Protein AF-A0A3S5BKH4-F1 (afdb_monomer_lite)

Secondary structure (DSSP, 8-state):
--------EEEEEGGGGGG-GGGT--SEE-PPPTT-SSGGGSTTTEEEEEPP---PPPSSGGGGGSTTTTTTTTT-SEEEEE-TTEESTTS-EEPTTEESTTS-EE-------GGG--HHHHHHHHHHHHHGGG-EEEEEEEE---TTTBTTB-S-EEEEEES--

InterPro domains:
  IPR008922 Di-copper centre-containing domain superfamily [SSF48056] (67-145)

Structure (mmCIF, N/CA/C/O backbone):
data_AF-A0A3S5BKH4-F1
#
_entry.id   AF-A0A3S5BKH4-F1
#
loop_
_atom_site.group_PDB
_atom_site.id
_atom_site.type_symbol
_atom_site.label_atom_id
_atom_site.label_alt_id
_atom_site.label_comp_id
_atom_site.label_asym_id
_atom_site.label_entity_id
_atom_site.label_seq_id
_atom_site.pdbx_PDB_ins_code
_atom_site.Cartn_x
_atom_site.Cartn_y
_atom_site.Cartn_z
_atom_site.occupancy
_atom_site.B_iso_or_equiv
_atom_site.auth_seq_id
_atom_site.auth_comp_id
_atom_site.auth_asym_id
_atom_site.auth_atom_id
_atom_site.pdbx_PDB_model_num
ATOM 1 N N . MET A 1 1 ? 13.524 -36.421 -6.620 1.00 29.86 1 MET A N 1
ATOM 2 C CA . MET A 1 1 ? 13.035 -35.739 -5.405 1.00 29.86 1 MET A CA 1
ATOM 3 C C . MET A 1 1 ? 12.906 -34.266 -5.743 1.00 29.86 1 MET A C 1
ATOM 5 O O . MET A 1 1 ? 13.920 -33.593 -5.812 1.00 29.86 1 MET A O 1
ATOM 9 N N . VAL A 1 2 ? 11.696 -33.806 -6.066 1.00 30.64 2 VAL A N 1
ATOM 10 C CA . VAL A 1 2 ? 11.411 -32.378 -6.267 1.00 30.64 2 VAL A CA 1
ATOM 11 C C . VAL A 1 2 ? 11.068 -31.835 -4.886 1.00 30.64 2 VAL A C 1
ATOM 13 O O . VAL A 1 2 ? 10.099 -32.283 -4.276 1.00 30.64 2 VAL A O 1
ATOM 16 N N . GLN A 1 3 ? 11.930 -30.985 -4.334 1.00 33.88 3 GLN A N 1
ATOM 17 C CA . GLN A 1 3 ? 11.638 -30.292 -3.086 1.00 33.88 3 GLN A CA 1
ATOM 18 C C . GLN A 1 3 ? 10.495 -29.311 -3.363 1.00 33.88 3 GLN A C 1
ATOM 20 O O . GLN A 1 3 ? 10.637 -28.423 -4.198 1.00 33.88 3 GLN A O 1
ATOM 25 N N . ASN A 1 4 ? 9.361 -29.492 -2.681 1.00 37.34 4 ASN A N 1
ATOM 26 C CA . ASN A 1 4 ? 8.332 -28.463 -2.578 1.00 37.34 4 ASN A CA 1
ATOM 27 C C . ASN A 1 4 ? 8.954 -27.272 -1.841 1.00 37.34 4 ASN A C 1
ATOM 29 O O . ASN A 1 4 ? 9.031 -27.275 -0.610 1.00 37.34 4 ASN A O 1
ATOM 33 N N . LEU A 1 5 ? 9.444 -26.290 -2.596 1.00 34.22 5 LEU A N 1
ATOM 34 C CA . LEU A 1 5 ? 9.778 -24.979 -2.058 1.00 34.22 5 LEU A CA 1
ATOM 35 C C . LEU A 1 5 ? 8.496 -24.376 -1.455 1.00 34.22 5 LEU A C 1
ATOM 37 O O . LEU A 1 5 ? 7.418 -24.542 -2.033 1.00 34.22 5 LEU A O 1
ATOM 41 N N . PRO A 1 6 ? 8.566 -23.721 -0.283 1.00 42.06 6 PRO A N 1
ATOM 42 C CA . PRO A 1 6 ? 7.417 -23.004 0.250 1.00 42.06 6 PRO A CA 1
ATOM 43 C C . PRO A 1 6 ? 7.003 -21.943 -0.772 1.00 42.06 6 PRO A C 1
ATOM 45 O O . PRO A 1 6 ? 7.853 -21.186 -1.231 1.00 42.06 6 PRO A O 1
ATOM 48 N N . ASN A 1 7 ? 5.720 -21.910 -1.139 1.00 39.59 7 ASN A N 1
ATOM 49 C CA . ASN A 1 7 ? 5.168 -20.906 -2.047 1.00 39.59 7 ASN A CA 1
ATOM 50 C C . ASN A 1 7 ? 5.571 -19.507 -1.556 1.00 39.59 7 ASN A C 1
ATOM 52 O O . ASN A 1 7 ? 5.103 -19.066 -0.503 1.00 39.59 7 ASN A O 1
ATOM 56 N N . VAL A 1 8 ? 6.462 -18.836 -2.285 1.00 44.03 8 VAL A N 1
ATOM 57 C CA . VAL A 1 8 ? 6.822 -17.448 -2.006 1.00 44.03 8 VAL A CA 1
ATOM 58 C C . VAL A 1 8 ? 5.828 -16.579 -2.760 1.00 44.03 8 VAL A C 1
ATOM 60 O O . VAL A 1 8 ? 5.680 -16.676 -3.975 1.00 44.03 8 VAL A O 1
ATOM 63 N N . CYS A 1 9 ? 5.089 -15.783 -1.997 1.00 49.00 9 CYS A N 1
ATOM 64 C CA . CYS A 1 9 ? 4.110 -14.833 -2.495 1.00 49.00 9 CYS A CA 1
ATOM 65 C C . CYS A 1 9 ? 4.636 -13.435 -2.187 1.00 49.00 9 CYS A C 1
ATOM 67 O O . CYS A 1 9 ? 4.972 -13.144 -1.036 1.00 49.00 9 CYS A O 1
ATOM 69 N N . ALA A 1 10 ? 4.691 -12.572 -3.195 1.00 60.19 10 ALA A N 1
ATOM 70 C CA . ALA A 1 10 ? 5.114 -11.187 -3.036 1.00 60.19 10 ALA A CA 1
ATOM 71 C C . ALA A 1 10 ? 3.935 -10.240 -3.290 1.00 60.19 10 ALA A C 1
ATOM 73 O O . ALA A 1 10 ? 3.233 -10.382 -4.291 1.00 60.19 10 ALA A O 1
ATOM 74 N N . PHE A 1 11 ? 3.716 -9.279 -2.388 1.00 81.56 11 PHE A N 1
ATOM 75 C CA . PHE A 1 11 ? 2.656 -8.277 -2.516 1.00 81.56 11 PHE A CA 1
ATOM 76 C C . PHE A 1 11 ? 3.141 -7.090 -3.338 1.00 81.56 11 PHE A C 1
ATOM 78 O O . PHE A 1 11 ? 4.066 -6.384 -2.937 1.00 81.56 11 PHE A O 1
ATOM 85 N N . MET A 1 12 ? 2.490 -6.854 -4.473 1.00 90.31 12 MET A N 1
ATOM 86 C CA . MET A 1 12 ? 2.817 -5.776 -5.399 1.00 90.31 12 MET A CA 1
ATOM 87 C C . MET A 1 12 ? 1.636 -4.826 -5.556 1.00 90.31 12 MET A C 1
ATOM 89 O O . MET A 1 12 ? 0.506 -5.293 -5.689 1.00 90.31 12 MET A O 1
ATOM 93 N N . PRO A 1 13 ? 1.854 -3.503 -5.607 1.00 93.50 13 PRO A N 1
ATOM 94 C CA . PRO A 1 13 ? 0.791 -2.576 -5.969 1.00 93.50 13 PRO A CA 1
ATOM 95 C C . PRO A 1 13 ? 0.290 -2.889 -7.379 1.00 93.50 13 PRO A C 1
ATOM 97 O O . PRO A 1 13 ? 1.087 -2.923 -8.321 1.00 93.50 13 PRO A O 1
ATOM 100 N N . HIS A 1 14 ? -1.019 -3.080 -7.541 1.00 92.88 14 HIS A N 1
ATOM 101 C CA . HIS A 1 14 ? -1.655 -3.400 -8.820 1.00 92.88 14 HIS A CA 1
ATOM 102 C C . HIS A 1 14 ? -1.252 -2.398 -9.912 1.00 92.88 14 HIS A C 1
ATOM 104 O O . HIS A 1 14 ? -0.863 -2.784 -11.013 1.00 92.88 14 HIS A O 1
ATOM 110 N N . ILE A 1 15 ? -1.216 -1.108 -9.573 1.00 92.88 15 ILE A N 1
ATOM 111 C CA . ILE A 1 15 ? -0.809 -0.032 -10.485 1.00 92.88 15 ILE A CA 1
ATOM 112 C C . ILE A 1 15 ? 0.647 -0.140 -10.972 1.00 92.88 15 ILE A C 1
ATOM 114 O O . ILE A 1 15 ? 1.003 0.492 -11.959 1.00 92.88 15 ILE A O 1
ATOM 118 N N . CYS A 1 16 ? 1.496 -0.938 -10.323 1.00 94.81 16 CYS A N 1
ATOM 119 C CA . CYS A 1 16 ? 2.926 -1.029 -10.613 1.00 94.81 16 CYS A CA 1
ATOM 120 C C . CYS A 1 16 ? 3.380 -2.378 -11.185 1.00 94.81 16 CYS A C 1
ATOM 122 O O . CYS A 1 16 ? 4.555 -2.504 -11.529 1.00 94.81 16 CYS A O 1
ATOM 124 N N . VAL A 1 17 ? 2.496 -3.373 -11.335 1.00 92.06 17 VAL A N 1
ATOM 125 C CA . VAL A 1 17 ? 2.896 -4.730 -11.771 1.00 92.06 17 VAL A CA 1
ATOM 126 C C . VAL A 1 17 ? 3.566 -4.766 -13.149 1.00 92.06 17 VAL A C 1
ATOM 128 O O . VAL A 1 17 ? 4.375 -5.644 -13.419 1.00 92.06 17 VAL A O 1
ATOM 131 N N . HIS A 1 18 ? 3.287 -3.787 -14.014 1.00 90.81 18 HIS A N 1
ATOM 132 C CA . HIS A 1 18 ? 3.894 -3.669 -15.345 1.00 90.81 18 HIS A CA 1
ATOM 133 C C . HIS A 1 18 ? 5.303 -3.049 -15.332 1.00 90.81 18 HIS A C 1
ATOM 135 O O . HIS A 1 18 ? 6.012 -3.116 -16.333 1.00 90.81 18 HIS A O 1
ATOM 141 N N . ASN A 1 19 ? 5.713 -2.441 -14.216 1.00 93.56 19 ASN A N 1
ATOM 142 C CA . ASN A 1 19 ? 6.994 -1.751 -14.086 1.00 93.56 19 ASN A CA 1
ATOM 143 C C . ASN A 1 19 ? 8.071 -2.593 -13.405 1.00 93.56 19 ASN A C 1
ATOM 145 O O . ASN A 1 19 ? 9.167 -2.082 -13.198 1.00 93.56 19 ASN A O 1
ATOM 149 N N . ILE A 1 20 ? 7.806 -3.850 -13.048 1.00 91.00 20 ILE A N 1
ATOM 150 C CA . ILE A 1 20 ? 8.789 -4.664 -12.328 1.00 91.00 20 ILE A CA 1
ATOM 151 C C . ILE A 1 20 ? 10.042 -4.911 -13.176 1.00 91.00 20 ILE A C 1
ATOM 153 O O . ILE A 1 20 ? 9.965 -5.292 -14.346 1.00 91.00 20 ILE A O 1
ATOM 157 N N . SER A 1 21 ? 11.221 -4.702 -12.590 1.00 89.69 21 SER A N 1
ATOM 158 C CA . SER A 1 21 ? 12.489 -4.861 -13.315 1.00 89.69 21 SER A CA 1
ATOM 159 C C . SER A 1 21 ? 12.745 -6.296 -13.767 1.00 89.69 21 SER A C 1
ATOM 161 O O . SER A 1 21 ? 13.307 -6.503 -14.841 1.00 89.69 21 SER A O 1
ATOM 163 N N . ALA A 1 22 ? 12.288 -7.282 -12.991 1.00 83.31 22 ALA A N 1
ATOM 164 C CA . ALA A 1 22 ? 12.482 -8.700 -13.281 1.00 83.31 22 ALA A CA 1
ATOM 165 C C . ALA A 1 22 ? 11.852 -9.149 -14.618 1.00 83.31 22 ALA A C 1
ATOM 167 O O . ALA A 1 22 ? 12.364 -10.073 -15.237 1.00 83.31 22 ALA A O 1
ATOM 168 N N . THR A 1 23 ? 10.820 -8.456 -15.120 1.00 86.06 23 THR A N 1
ATOM 169 C CA . THR A 1 23 ? 10.221 -8.719 -16.447 1.00 86.06 23 THR A CA 1
ATOM 170 C C . THR A 1 23 ? 10.636 -7.701 -17.514 1.00 86.06 23 THR A C 1
ATOM 172 O O . THR A 1 23 ? 9.959 -7.567 -18.533 1.00 86.06 23 THR A O 1
ATOM 175 N N . GLY A 1 24 ? 11.706 -6.934 -17.281 1.00 85.94 24 GLY A N 1
ATOM 176 C CA . GLY A 1 24 ? 12.178 -5.885 -18.192 1.00 85.94 24 GLY A CA 1
ATOM 177 C C . GLY A 1 24 ? 11.479 -4.528 -18.040 1.00 85.94 24 GLY A C 1
ATOM 178 O O . GLY A 1 24 ? 1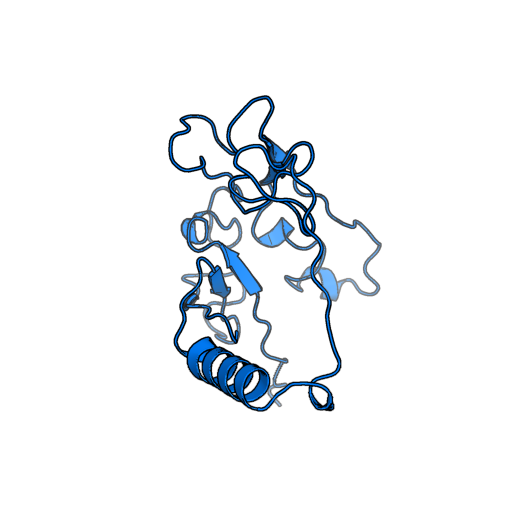1.639 -3.664 -18.900 1.00 85.94 24 GLY A O 1
ATOM 179 N N . GLY A 1 25 ? 10.707 -4.326 -16.968 1.00 90.75 25 GLY A N 1
ATOM 180 C CA . GLY A 1 25 ? 10.125 -3.031 -16.618 1.00 90.75 25 GLY A CA 1
ATOM 181 C C . GLY A 1 25 ? 11.153 -2.042 -16.054 1.00 90.75 25 GLY A C 1
ATOM 182 O O . GLY A 1 25 ? 12.320 -2.362 -15.832 1.00 90.75 25 GLY A O 1
ATOM 183 N N . SER A 1 26 ? 10.712 -0.809 -15.799 1.00 94.88 26 SER A N 1
ATOM 184 C CA . SER A 1 26 ? 11.585 0.286 -15.344 1.00 94.88 26 SER A CA 1
ATOM 185 C C . SER A 1 26 ? 12.162 0.102 -13.930 1.00 94.88 26 SER A C 1
ATOM 187 O O . SER A 1 26 ? 13.130 0.769 -13.568 1.00 94.88 26 SER A O 1
ATOM 189 N N . GLY A 1 27 ? 11.561 -0.760 -13.108 1.00 95.12 27 GLY A N 1
ATOM 190 C CA . GLY A 1 27 ? 11.832 -0.879 -11.677 1.00 95.12 27 GLY A CA 1
ATOM 191 C C . GLY A 1 27 ? 11.362 0.335 -10.867 1.00 95.12 27 GLY A C 1
ATOM 192 O O . GLY A 1 27 ? 11.864 0.560 -9.763 1.00 95.12 27 GLY A O 1
ATOM 193 N N . ILE A 1 28 ? 10.447 1.150 -11.407 1.00 97.12 28 ILE A N 1
ATOM 194 C CA . ILE A 1 28 ? 9.943 2.378 -10.776 1.00 97.12 28 ILE A CA 1
ATOM 195 C C . ILE A 1 28 ? 8.448 2.228 -10.470 1.00 97.12 28 ILE A C 1
ATOM 197 O O . ILE A 1 28 ? 7.631 2.092 -11.377 1.00 97.12 28 ILE A O 1
ATOM 201 N N . CYS A 1 29 ? 8.083 2.321 -9.191 1.00 96.44 29 CYS A N 1
ATOM 202 C CA . CYS A 1 29 ? 6.697 2.367 -8.724 1.00 96.44 29 CYS A CA 1
ATOM 203 C C . CYS A 1 29 ? 6.429 3.695 -8.005 1.00 96.44 29 CYS A C 1
ATOM 205 O O . CYS A 1 29 ? 6.517 3.792 -6.783 1.00 96.44 29 CYS A O 1
ATOM 207 N N . CYS A 1 30 ? 6.153 4.742 -8.784 1.00 97.25 30 CYS A N 1
ATOM 208 C CA . CYS A 1 30 ? 5.920 6.094 -8.273 1.00 97.25 30 CYS A CA 1
ATOM 209 C C . CYS A 1 30 ? 4.675 6.733 -8.913 1.00 97.25 30 CYS A C 1
ATOM 211 O O . CYS A 1 30 ? 4.815 7.656 -9.720 1.00 97.25 30 CYS A O 1
ATOM 213 N N . PRO A 1 31 ? 3.464 6.230 -8.624 1.00 96.81 31 PRO A N 1
ATOM 214 C CA . PRO A 1 31 ? 2.240 6.798 -9.180 1.00 96.81 31 PRO A CA 1
ATOM 215 C C . PRO A 1 31 ? 1.976 8.223 -8.670 1.00 96.81 31 PRO A C 1
ATOM 217 O O . PRO A 1 31 ? 2.441 8.620 -7.599 1.00 96.81 31 PRO A O 1
ATOM 220 N N . ALA A 1 32 ? 1.223 8.999 -9.448 1.00 96.25 32 ALA A N 1
ATOM 221 C CA . ALA A 1 32 ? 0.657 10.265 -8.993 1.00 96.25 32 ALA A CA 1
ATOM 222 C C . ALA A 1 32 ? -0.651 9.991 -8.224 1.00 96.25 32 ALA A C 1
ATOM 224 O O . ALA A 1 32 ? -1.475 9.207 -8.707 1.00 96.25 32 ALA A O 1
ATOM 225 N N . PRO A 1 33 ? -0.856 10.595 -7.041 1.00 93.50 33 PRO A N 1
ATOM 226 C CA . PRO A 1 33 ? -2.110 10.469 -6.313 1.00 93.50 33 PRO A CA 1
ATOM 227 C C . PRO A 1 33 ? -3.251 11.170 -7.063 1.00 93.50 33 PRO A C 1
ATOM 229 O O . PRO A 1 33 ? -3.033 12.069 -7.878 1.00 93.50 33 PRO A O 1
ATOM 232 N N . ALA A 1 34 ? -4.491 10.762 -6.792 1.00 90.25 34 ALA A N 1
ATOM 233 C CA . ALA A 1 34 ? -5.659 11.317 -7.470 1.00 90.25 34 ALA A CA 1
ATOM 234 C C . ALA A 1 34 ? -5.741 12.845 -7.290 1.00 90.25 34 ALA A C 1
ATOM 236 O O . ALA A 1 34 ? -5.706 13.349 -6.170 1.00 90.25 34 ALA A O 1
ATOM 237 N N . GLY A 1 35 ? -5.863 13.577 -8.401 1.00 91.19 35 GLY A N 1
ATOM 238 C CA . GLY A 1 35 ? -5.916 15.043 -8.405 1.00 91.19 35 GLY A CA 1
ATOM 239 C C . GLY A 1 35 ? -4.554 15.748 -8.430 1.00 91.19 35 GLY A C 1
ATOM 240 O O . GLY A 1 35 ? -4.531 16.975 -8.473 1.00 91.19 35 GLY A O 1
ATOM 241 N N . TYR A 1 36 ? -3.445 15.005 -8.456 1.00 92.69 36 TYR A N 1
ATOM 242 C CA . TYR A 1 36 ? -2.090 15.544 -8.591 1.00 92.69 36 TYR A CA 1
ATOM 243 C C . TYR A 1 36 ? -1.509 15.204 -9.963 1.00 92.69 36 TYR A C 1
ATOM 245 O O . TYR A 1 36 ? -1.823 14.164 -10.546 1.00 92.69 36 TYR A O 1
ATOM 253 N N . THR A 1 37 ? -0.650 16.076 -10.487 1.00 93.88 37 THR A N 1
ATOM 254 C CA . THR A 1 37 ? 0.092 15.823 -11.733 1.00 93.88 37 THR A CA 1
ATOM 255 C C . THR A 1 37 ? 1.484 15.267 -11.446 1.00 93.88 37 THR A C 1
ATOM 257 O O . THR A 1 37 ? 2.041 14.530 -12.260 1.00 93.88 37 THR A O 1
ATOM 260 N N . GLU A 1 38 ? 2.044 15.579 -10.280 1.00 96.12 38 GLU A N 1
ATOM 261 C CA . GLU A 1 38 ? 3.343 15.108 -9.836 1.00 96.12 38 GLU A CA 1
ATOM 262 C C . GLU A 1 38 ? 3.281 13.693 -9.242 1.00 96.12 38 GLU A C 1
ATOM 264 O O . GLU A 1 38 ? 2.414 13.348 -8.434 1.00 96.12 38 GLU A O 1
ATOM 269 N N . THR A 1 39 ? 4.274 12.869 -9.584 1.00 96.44 39 THR A N 1
ATOM 270 C CA . THR A 1 39 ? 4.481 11.557 -8.953 1.00 96.44 39 THR A CA 1
ATOM 271 C C . THR A 1 39 ? 4.643 11.711 -7.444 1.00 96.44 39 THR A C 1
ATOM 273 O O . THR A 1 39 ? 5.366 12.608 -6.999 1.00 96.44 39 THR A O 1
ATOM 276 N N . CYS A 1 40 ? 4.046 10.813 -6.661 1.00 97.44 40 CYS A N 1
ATOM 277 C CA . CYS A 1 40 ? 4.086 10.848 -5.196 1.00 97.44 40 CYS A CA 1
ATOM 278 C C . CYS A 1 40 ? 3.504 12.134 -4.574 1.00 97.44 40 CYS A C 1
ATOM 280 O O . CYS A 1 40 ? 3.810 12.444 -3.426 1.00 97.44 40 CYS A O 1
ATOM 282 N N . GLY A 1 41 ? 2.723 12.908 -5.338 1.00 95.81 41 GLY A N 1
ATOM 283 C CA . GLY A 1 41 ? 2.073 14.144 -4.894 1.00 95.81 41 GLY A CA 1
ATOM 284 C C . GLY A 1 41 ? 2.968 15.385 -4.899 1.00 95.81 41 GLY A C 1
ATOM 285 O O . GLY A 1 41 ? 2.494 16.472 -4.582 1.00 95.81 41 GLY A O 1
ATOM 286 N N . GLY A 1 42 ? 4.243 15.250 -5.271 1.00 95.31 42 GLY A N 1
ATOM 287 C CA . GLY A 1 42 ? 5.165 16.376 -5.384 1.00 95.31 42 GLY A CA 1
ATOM 288 C C . GLY A 1 42 ? 5.607 16.972 -4.043 1.00 95.31 42 GLY A C 1
ATOM 289 O O . GLY A 1 42 ? 5.517 16.360 -2.976 1.00 95.31 42 GLY A O 1
ATOM 290 N N . ASN A 1 43 ? 6.154 18.186 -4.114 1.00 93.31 43 ASN A N 1
ATOM 291 C CA . ASN A 1 43 ? 6.800 18.844 -2.978 1.00 93.31 43 ASN A CA 1
ATOM 292 C C . ASN A 1 43 ? 5.827 19.045 -1.800 1.00 93.31 43 ASN A C 1
ATOM 294 O O . ASN A 1 43 ? 4.744 19.596 -1.985 1.00 93.31 43 ASN A O 1
ATOM 298 N N . GLY A 1 44 ? 6.220 18.630 -0.593 1.00 91.38 44 GLY A N 1
ATOM 299 C CA . GLY A 1 44 ? 5.372 18.684 0.603 1.00 91.38 44 GLY A CA 1
ATOM 300 C C . GLY A 1 44 ? 4.442 17.479 0.798 1.00 91.38 44 GLY A C 1
ATOM 301 O O . GLY A 1 44 ? 3.798 17.385 1.842 1.00 91.38 44 GLY A O 1
ATOM 302 N N . ILE A 1 45 ? 4.360 16.558 -0.172 1.00 95.94 45 ILE A N 1
ATOM 303 C CA . ILE A 1 45 ? 3.576 15.313 -0.070 1.00 95.94 45 ILE A CA 1
ATOM 304 C C . ILE A 1 45 ? 4.497 14.094 -0.128 1.00 95.94 45 ILE A C 1
ATOM 306 O O . ILE A 1 45 ? 4.450 13.226 0.748 1.00 95.94 45 ILE A O 1
ATOM 310 N N . GLY A 1 46 ? 5.366 14.035 -1.133 1.00 97.00 46 GLY A N 1
ATOM 311 C CA . GLY A 1 46 ? 6.255 12.905 -1.336 1.00 97.00 46 GLY A CA 1
ATOM 312 C C . GLY A 1 46 ? 7.108 13.032 -2.588 1.00 97.00 46 G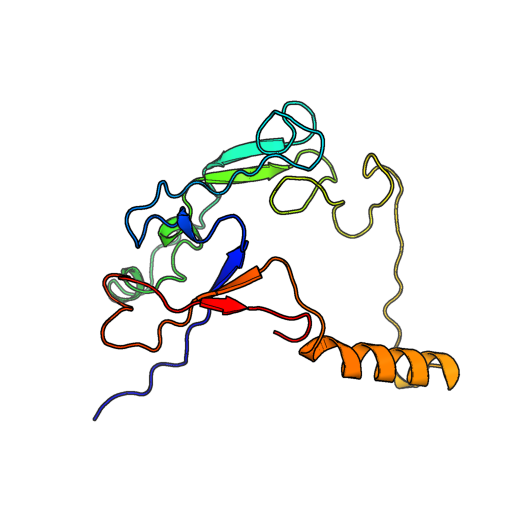LY A C 1
ATOM 313 O O . GLY A 1 46 ? 6.899 13.873 -3.459 1.00 97.00 46 GLY A O 1
ATOM 314 N N . LYS A 1 47 ? 8.106 12.155 -2.697 1.00 97.25 47 LYS A N 1
ATOM 315 C CA . LYS A 1 47 ? 8.985 12.114 -3.869 1.00 97.25 47 LYS A CA 1
ATOM 316 C C . LYS A 1 47 ? 9.349 10.701 -4.276 1.00 97.25 47 LYS A C 1
ATOM 318 O O . LYS A 1 47 ? 9.515 9.820 -3.436 1.00 97.25 47 LYS A O 1
ATOM 323 N N . CYS A 1 48 ? 9.559 10.512 -5.573 1.00 97.56 48 CYS A N 1
ATOM 324 C CA . CYS A 1 48 ? 10.045 9.253 -6.116 1.00 97.56 48 CYS A CA 1
ATOM 325 C C . CYS A 1 48 ? 11.546 9.089 -5.834 1.00 97.56 48 CYS A C 1
ATOM 327 O O . CYS A 1 48 ? 12.394 9.707 -6.492 1.00 97.56 48 CYS A O 1
ATOM 329 N N . SER A 1 49 ? 11.896 8.250 -4.864 1.00 96.56 49 SER A N 1
ATOM 330 C CA . SER A 1 49 ? 13.281 8.039 -4.432 1.00 96.56 49 SER A CA 1
ATOM 331 C C . SER A 1 49 ? 13.694 6.579 -4.519 1.00 96.56 49 SER A C 1
ATOM 333 O O . SER A 1 49 ? 12.856 5.694 -4.660 1.00 96.56 49 SER A O 1
ATOM 335 N N . GLN A 1 50 ? 15.000 6.331 -4.436 1.00 96.12 50 GLN A N 1
ATOM 336 C CA . GLN A 1 50 ? 15.513 4.973 -4.305 1.00 96.12 50 GLN A CA 1
ATOM 337 C C . GLN A 1 50 ? 14.946 4.316 -3.044 1.00 96.12 50 GLN A C 1
ATOM 339 O O . GLN A 1 50 ? 14.822 4.977 -2.006 1.00 96.12 50 GLN A O 1
ATOM 344 N N . VAL A 1 51 ? 14.564 3.045 -3.162 1.00 93.38 51 VAL A N 1
ATOM 345 C CA . VAL A 1 51 ? 14.092 2.264 -2.017 1.00 93.38 51 VAL A CA 1
ATOM 346 C C . VAL A 1 51 ? 15.232 2.077 -1.023 1.00 93.38 51 VAL A C 1
ATOM 348 O O . VAL A 1 51 ? 16.399 1.975 -1.402 1.00 93.38 51 VAL A O 1
ATOM 351 N N . TYR A 1 52 ? 14.894 2.065 0.261 1.00 89.44 52 TYR A N 1
ATOM 352 C CA . TYR A 1 52 ? 15.850 1.671 1.283 1.00 89.44 52 TYR A CA 1
ATOM 353 C C . TYR A 1 52 ? 15.976 0.148 1.268 1.00 89.44 52 TYR A C 1
ATOM 355 O O . TYR A 1 52 ? 14.964 -0.544 1.353 1.00 89.44 52 TYR A O 1
ATOM 363 N N . ILE A 1 53 ? 17.208 -0.349 1.176 1.00 88.00 53 ILE A N 1
ATOM 364 C CA . ILE A 1 53 ? 17.527 -1.772 1.276 1.00 88.00 53 ILE A CA 1
ATOM 365 C C . ILE A 1 53 ? 18.425 -2.002 2.481 1.00 88.00 53 ILE A C 1
ATOM 367 O O . ILE A 1 53 ? 19.317 -1.201 2.775 1.00 88.00 53 ILE A O 1
ATOM 371 N N . GLN A 1 54 ? 18.197 -3.112 3.170 1.00 78.38 54 GLN A N 1
ATOM 372 C CA . GLN A 1 54 ? 19.088 -3.572 4.223 1.00 78.38 54 GLN A CA 1
ATOM 373 C C . GLN A 1 54 ? 20.205 -4.399 3.583 1.00 78.38 54 GLN A C 1
ATOM 375 O O . GLN A 1 54 ? 20.024 -5.578 3.303 1.00 78.38 54 GLN A O 1
ATOM 380 N N . ALA A 1 55 ? 21.345 -3.757 3.322 1.00 77.38 55 ALA A N 1
ATOM 381 C CA . ALA A 1 55 ? 22.491 -4.358 2.637 1.00 77.38 55 ALA A CA 1
ATOM 382 C C . ALA A 1 55 ? 23.370 -5.210 3.575 1.00 77.38 55 ALA A C 1
ATOM 384 O O . ALA A 1 55 ? 24.598 -5.079 3.586 1.00 77.38 55 ALA A O 1
ATOM 385 N N . ASP A 1 56 ? 22.742 -6.054 4.390 1.00 80.69 56 ASP A N 1
ATOM 386 C CA . ASP A 1 56 ? 23.468 -6.966 5.266 1.00 80.69 56 ASP A CA 1
ATOM 387 C C . ASP A 1 56 ? 24.149 -8.070 4.452 1.00 80.69 56 ASP A C 1
ATOM 389 O O . ASP A 1 56 ? 23.680 -8.482 3.387 1.00 80.69 56 ASP A O 1
ATOM 393 N N . GLN A 1 57 ? 25.271 -8.577 4.965 1.00 82.50 57 GLN A N 1
ATOM 394 C CA . GLN A 1 57 ? 25.938 -9.715 4.344 1.00 82.50 57 GLN A CA 1
ATOM 395 C C . GLN A 1 57 ? 25.033 -10.946 4.396 1.00 82.50 57 GLN A C 1
ATOM 397 O O . GLN A 1 57 ? 24.569 -11.356 5.461 1.00 82.50 57 GLN A O 1
ATOM 402 N N . LEU A 1 58 ? 24.814 -11.551 3.229 1.00 81.31 58 LEU A N 1
ATOM 403 C CA . LEU A 1 58 ? 24.043 -12.780 3.123 1.00 81.31 58 LEU A CA 1
ATOM 404 C C . LEU A 1 58 ? 24.796 -13.928 3.811 1.00 81.31 58 LEU A C 1
ATOM 406 O O . LEU A 1 58 ? 25.984 -14.114 3.538 1.00 81.31 58 LEU A O 1
ATOM 410 N N . PRO A 1 59 ? 24.121 -14.740 4.647 1.00 83.44 59 PRO A N 1
ATOM 411 C CA . PRO A 1 59 ? 24.732 -15.909 5.282 1.00 83.44 59 PRO A CA 1
ATOM 412 C C . PRO A 1 59 ? 25.311 -16.933 4.296 1.00 83.44 59 PRO A C 1
ATOM 414 O O . PRO A 1 59 ? 26.226 -17.673 4.650 1.00 83.44 59 PRO A O 1
ATOM 417 N N . ALA A 1 60 ? 24.768 -16.993 3.077 1.00 86.56 60 ALA A N 1
ATOM 418 C CA . ALA A 1 60 ? 25.177 -17.918 2.030 1.00 86.56 60 ALA A CA 1
ATOM 419 C C . ALA A 1 60 ? 24.966 -17.282 0.637 1.00 86.56 60 ALA A C 1
ATOM 421 O O . ALA A 1 60 ? 23.974 -16.564 0.458 1.00 86.56 60 ALA A O 1
ATOM 422 N N . PRO A 1 61 ? 25.855 -17.517 -0.351 1.00 83.44 61 PRO A N 1
ATOM 423 C CA . PRO A 1 61 ? 25.739 -16.934 -1.692 1.00 83.44 61 PRO A CA 1
ATOM 424 C C . PRO A 1 61 ? 24.438 -17.288 -2.417 1.00 83.44 61 PRO A C 1
ATOM 426 O O . PRO A 1 61 ? 23.915 -16.469 -3.167 1.00 83.44 61 PRO A O 1
ATOM 429 N N . GLU A 1 62 ? 23.885 -18.474 -2.178 1.00 84.06 62 GLU A N 1
ATOM 430 C CA . GLU A 1 62 ? 22.662 -18.970 -2.815 1.00 84.06 62 GLU A CA 1
ATOM 431 C C . GLU A 1 62 ? 21.440 -18.116 -2.456 1.00 84.06 62 GLU A C 1
ATOM 433 O O . GLU A 1 62 ? 20.519 -17.993 -3.259 1.00 84.06 62 GLU A O 1
ATOM 438 N N . LEU A 1 63 ? 21.454 -17.454 -1.291 1.00 83.44 63 LEU A N 1
ATOM 439 C CA . LEU A 1 63 ? 20.391 -16.530 -0.890 1.00 83.44 63 LEU A CA 1
ATOM 440 C C . LEU A 1 63 ? 20.329 -15.290 -1.784 1.00 83.44 63 LEU A C 1
ATOM 442 O O . LEU A 1 63 ? 19.306 -14.623 -1.810 1.00 83.44 63 LEU A O 1
ATOM 446 N N . SER A 1 64 ? 21.378 -14.982 -2.555 1.00 80.31 64 SER A N 1
ATOM 447 C CA . SER A 1 64 ? 21.329 -13.872 -3.518 1.00 80.31 64 SER A CA 1
ATOM 448 C C . SER A 1 64 ? 20.296 -14.086 -4.629 1.00 80.31 64 SER A C 1
ATOM 450 O O . SER A 1 64 ? 19.885 -13.119 -5.268 1.00 80.31 64 SER A O 1
ATOM 452 N N . LEU A 1 65 ? 19.863 -15.334 -4.842 1.00 78.94 65 LEU A N 1
ATOM 453 C CA . LEU A 1 65 ? 18.814 -15.688 -5.794 1.00 78.94 65 LEU A CA 1
ATOM 454 C C . LEU A 1 65 ? 17.408 -15.566 -5.202 1.00 78.94 65 LEU A C 1
ATOM 456 O O . LEU A 1 65 ? 16.454 -15.562 -5.970 1.00 78.94 65 LEU A O 1
ATOM 460 N N . ASP A 1 66 ? 17.277 -15.458 -3.879 1.00 83.25 66 ASP A N 1
ATOM 461 C CA . ASP A 1 66 ? 15.992 -15.333 -3.199 1.00 83.25 66 ASP A CA 1
ATOM 462 C C . ASP A 1 66 ? 15.456 -13.902 -3.332 1.00 83.25 66 ASP A C 1
ATOM 464 O O . ASP A 1 66 ? 16.072 -12.936 -2.878 1.00 83.25 66 ASP A O 1
ATOM 468 N N . ASP A 1 67 ? 14.280 -13.777 -3.942 1.00 84.12 67 ASP A N 1
ATOM 469 C CA . ASP A 1 67 ? 13.613 -12.518 -4.282 1.00 84.12 67 ASP A CA 1
ATOM 470 C C . ASP A 1 67 ? 13.306 -11.616 -3.076 1.00 84.12 67 ASP A C 1
ATOM 472 O O . ASP A 1 67 ? 13.028 -10.422 -3.229 1.00 84.12 67 ASP A O 1
ATOM 476 N N . ARG A 1 68 ? 13.388 -12.172 -1.863 1.00 84.94 68 ARG A N 1
ATOM 477 C CA . ARG A 1 68 ? 13.198 -11.459 -0.595 1.00 84.94 68 ARG A CA 1
ATOM 478 C C . ARG A 1 68 ? 14.481 -10.803 -0.089 1.00 84.94 68 ARG A C 1
ATOM 480 O O . ARG A 1 68 ? 14.409 -9.930 0.780 1.00 84.94 68 ARG A O 1
ATOM 487 N N . MET A 1 69 ? 15.650 -11.192 -0.595 1.00 86.94 69 MET A N 1
ATOM 488 C CA . MET A 1 69 ? 16.899 -10.542 -0.208 1.00 86.94 69 MET A CA 1
ATOM 489 C C . MET A 1 69 ? 16.981 -9.146 -0.817 1.00 86.94 69 MET A C 1
ATOM 491 O O . MET A 1 69 ? 16.659 -8.939 -1.985 1.00 86.94 69 MET A O 1
ATOM 495 N N . ASN A 1 70 ? 17.394 -8.168 -0.003 1.00 86.38 70 ASN A N 1
ATOM 496 C CA . ASN A 1 70 ? 17.356 -6.743 -0.356 1.00 86.38 70 ASN A CA 1
ATOM 497 C C . ASN A 1 70 ? 15.969 -6.280 -0.837 1.00 86.38 70 ASN A C 1
ATOM 499 O O . ASN A 1 70 ? 15.860 -5.383 -1.674 1.00 86.38 70 ASN A O 1
ATOM 503 N N . TRP A 1 71 ? 14.900 -6.899 -0.322 1.00 86.94 71 TRP A N 1
ATOM 504 C CA . TRP A 1 71 ? 13.534 -6.533 -0.673 1.00 86.94 71 TRP A CA 1
ATOM 505 C C . TRP A 1 71 ? 13.311 -5.012 -0.545 1.00 86.94 71 TRP A C 1
ATOM 507 O O . TRP A 1 71 ? 13.685 -4.437 0.482 1.00 86.94 71 TRP A O 1
ATOM 517 N N . PRO A 1 72 ? 12.673 -4.348 -1.531 1.00 90.88 72 PRO A N 1
ATOM 518 C CA . PRO A 1 72 ? 12.032 -4.900 -2.735 1.00 90.88 72 PRO A CA 1
ATOM 519 C C . PRO A 1 72 ? 12.872 -4.780 -4.029 1.00 90.88 72 PRO A C 1
ATOM 521 O O . PRO A 1 72 ? 12.306 -4.779 -5.123 1.00 90.88 72 PRO A O 1
ATOM 524 N N . GLU A 1 73 ? 14.200 -4.636 -3.951 1.00 89.38 73 GLU A N 1
ATOM 525 C CA . GLU A 1 73 ? 15.046 -4.140 -5.056 1.00 89.38 73 GLU A CA 1
ATOM 526 C C . GLU A 1 73 ? 14.996 -4.964 -6.350 1.00 89.38 73 GLU A C 1
ATOM 528 O O . GLU A 1 73 ? 15.132 -4.405 -7.444 1.00 89.38 73 GLU A O 1
ATOM 533 N N . ARG A 1 74 ? 14.759 -6.277 -6.249 1.00 87.00 74 ARG A N 1
ATOM 534 C CA . ARG A 1 74 ? 14.603 -7.160 -7.416 1.00 87.00 74 ARG A CA 1
ATOM 535 C C . ARG A 1 74 ? 13.424 -6.757 -8.309 1.00 87.00 74 ARG A C 1
ATOM 537 O O . ARG A 1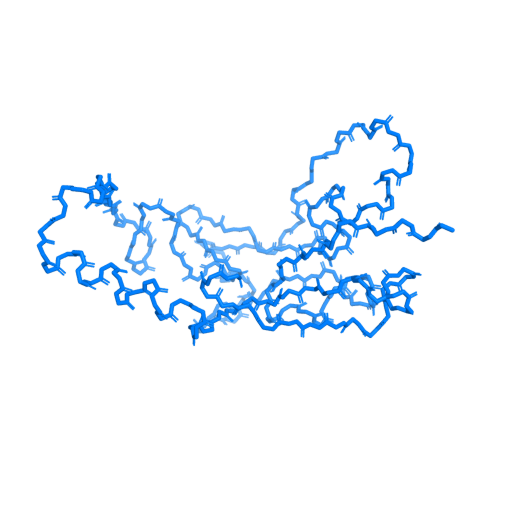 74 ? 13.477 -6.937 -9.529 1.00 87.00 74 ARG A O 1
ATOM 544 N N . PHE A 1 75 ? 12.398 -6.152 -7.715 1.00 91.19 75 PHE A N 1
ATOM 545 C CA . PHE A 1 75 ? 11.185 -5.711 -8.398 1.00 91.19 75 PHE A CA 1
ATOM 546 C C . PHE A 1 75 ? 11.165 -4.200 -8.614 1.00 91.19 75 PHE A C 1
ATOM 548 O O . PHE A 1 75 ? 10.903 -3.742 -9.728 1.00 91.19 75 PHE A O 1
ATOM 555 N N . PHE A 1 76 ? 11.459 -3.429 -7.565 1.00 94.25 76 PHE A N 1
ATOM 556 C CA . PHE A 1 76 ? 11.415 -1.973 -7.588 1.00 94.25 76 PHE A CA 1
ATOM 557 C C . PHE A 1 76 ? 12.653 -1.378 -6.932 1.00 94.25 76 PHE A C 1
ATOM 559 O O . PHE A 1 76 ? 12.890 -1.536 -5.738 1.00 94.25 76 PHE A O 1
ATOM 566 N N . ARG A 1 77 ? 13.405 -0.598 -7.707 1.00 95.06 77 ARG A N 1
ATOM 567 C CA . ARG A 1 77 ? 14.548 0.182 -7.219 1.00 95.06 77 ARG A CA 1
ATOM 568 C C . ARG A 1 77 ? 14.137 1.574 -6.765 1.00 95.06 77 ARG A C 1
ATOM 570 O O . ARG A 1 77 ? 14.863 2.210 -6.005 1.00 95.06 77 ARG A O 1
ATOM 577 N N . ARG A 1 78 ? 12.991 2.080 -7.235 1.00 97.12 78 ARG A N 1
ATOM 578 C CA . ARG A 1 78 ? 12.456 3.390 -6.843 1.00 97.12 78 ARG A CA 1
ATOM 579 C C . ARG A 1 78 ? 10.979 3.297 -6.494 1.00 97.12 78 ARG A C 1
ATOM 581 O O . ARG A 1 78 ? 10.197 2.754 -7.271 1.00 97.12 78 ARG A O 1
ATOM 588 N N . MET A 1 79 ? 10.616 3.877 -5.355 1.00 96.75 79 MET A N 1
ATOM 589 C CA . MET A 1 79 ? 9.237 3.987 -4.879 1.00 96.75 79 MET A CA 1
ATOM 590 C C . MET A 1 79 ? 8.984 5.370 -4.273 1.00 96.75 79 MET A C 1
ATOM 592 O O . MET A 1 79 ? 9.921 6.142 -4.027 1.00 96.75 79 MET A O 1
ATOM 596 N N . CYS A 1 80 ? 7.715 5.698 -4.038 1.00 96.88 80 CYS A N 1
ATOM 597 C CA . CYS A 1 80 ? 7.359 6.921 -3.334 1.00 96.88 80 CYS A CA 1
ATOM 598 C C . CYS A 1 80 ? 7.853 6.901 -1.884 1.00 96.88 80 CYS A C 1
ATOM 600 O O . CYS A 1 80 ? 7.592 5.971 -1.125 1.00 96.88 80 CYS A O 1
ATOM 602 N N . ARG A 1 81 ? 8.556 7.967 -1.494 1.00 96.81 81 ARG A N 1
ATOM 603 C CA . ARG A 1 81 ? 8.888 8.278 -0.105 1.00 96.81 81 ARG A CA 1
ATOM 604 C C . ARG A 1 81 ? 8.090 9.497 0.318 1.00 96.81 81 ARG A C 1
ATOM 606 O O . ARG A 1 81 ? 8.353 10.602 -0.163 1.00 96.81 81 ARG A O 1
ATOM 613 N N . CYS A 1 82 ? 7.127 9.262 1.194 1.00 96.81 82 CYS A N 1
ATOM 614 C CA . CYS A 1 82 ? 6.184 10.269 1.653 1.00 96.81 82 CYS A CA 1
ATOM 615 C C . CYS A 1 82 ? 6.791 11.176 2.727 1.00 96.81 82 CYS A C 1
ATOM 617 O O . CYS A 1 82 ? 7.740 10.794 3.418 1.00 96.81 82 CYS A O 1
ATOM 619 N N . GLU A 1 83 ? 6.265 12.393 2.833 1.00 96.25 83 GLU A N 1
ATOM 620 C CA . GLU A 1 83 ? 6.702 13.401 3.797 1.00 96.25 83 GLU A CA 1
ATOM 621 C C . GLU A 1 83 ? 5.742 13.491 4.991 1.00 96.25 83 GLU A C 1
ATOM 623 O O . GLU A 1 83 ? 4.531 13.308 4.865 1.00 96.25 83 GLU A O 1
ATOM 628 N N . GLY A 1 84 ? 6.289 13.785 6.173 1.00 96.12 84 GLY A N 1
ATOM 629 C CA . GLY A 1 84 ? 5.504 13.913 7.402 1.00 96.12 84 GLY A CA 1
ATOM 630 C C . GLY A 1 84 ? 4.697 12.651 7.721 1.00 96.12 84 GLY A C 1
ATOM 631 O O . GLY A 1 84 ? 5.239 11.549 7.743 1.00 96.12 84 GLY A O 1
ATOM 632 N N . ASN A 1 85 ? 3.396 12.830 7.961 1.00 97.31 85 ASN A N 1
ATOM 633 C CA . ASN A 1 85 ? 2.456 11.757 8.299 1.00 97.31 85 ASN A CA 1
ATOM 634 C C . ASN A 1 85 ? 1.707 11.203 7.074 1.00 97.31 85 ASN A C 1
ATOM 636 O O . ASN A 1 85 ? 0.659 10.577 7.230 1.00 97.31 85 ASN A O 1
ATOM 640 N N . ARG A 1 86 ? 2.185 11.459 5.853 1.00 96.56 86 ARG A N 1
ATOM 641 C CA . ARG A 1 86 ? 1.619 10.881 4.625 1.00 96.56 86 ARG A CA 1
ATOM 642 C C . ARG A 1 86 ? 2.055 9.417 4.472 1.00 96.56 86 ARG A C 1
ATOM 644 O O . ARG A 1 86 ? 3.137 9.029 4.908 1.00 96.56 86 ARG A O 1
ATOM 651 N N . PHE A 1 87 ? 1.226 8.607 3.825 1.00 95.19 87 PHE A N 1
ATOM 652 C CA . PHE A 1 87 ? 1.455 7.183 3.574 1.00 95.19 87 PHE A CA 1
ATOM 653 C C . PHE A 1 87 ? 0.765 6.725 2.279 1.00 95.19 87 PHE A C 1
ATOM 655 O O . PHE A 1 87 ? 0.140 7.530 1.599 1.00 95.19 87 PHE A O 1
ATOM 662 N N . GLY A 1 88 ? 0.852 5.441 1.936 1.00 93.06 88 GLY A N 1
ATOM 663 C CA . GLY A 1 88 ? 0.271 4.881 0.712 1.00 93.06 88 GLY A CA 1
ATOM 664 C C . GLY A 1 88 ? 1.271 4.809 -0.441 1.00 93.06 88 GLY A C 1
ATOM 665 O O . GLY A 1 88 ? 2.398 5.300 -0.347 1.00 93.06 88 GLY A O 1
ATOM 666 N N . ILE A 1 89 ? 0.866 4.165 -1.535 1.00 93.31 89 ILE A N 1
ATOM 667 C CA . ILE A 1 89 ? 1.753 3.884 -2.679 1.00 93.31 89 ILE A CA 1
ATOM 668 C C . ILE A 1 89 ? 2.074 5.157 -3.474 1.00 93.31 89 ILE A C 1
ATOM 670 O O . ILE A 1 89 ? 3.158 5.274 -4.044 1.00 93.31 89 ILE A O 1
ATOM 674 N N . ALA A 1 90 ? 1.155 6.120 -3.480 1.00 95.56 90 ALA A N 1
ATOM 675 C CA . ALA A 1 90 ? 1.260 7.430 -4.113 1.00 95.56 90 ALA A CA 1
ATOM 676 C C . ALA A 1 90 ? 1.353 8.584 -3.091 1.00 95.56 90 ALA A C 1
ATOM 678 O O . ALA A 1 90 ? 1.272 9.746 -3.490 1.00 95.56 90 ALA A O 1
ATOM 679 N N . CYS A 1 91 ? 1.529 8.289 -1.795 1.00 96.62 91 CYS A N 1
ATOM 680 C CA . CYS A 1 91 ? 1.450 9.251 -0.684 1.00 96.62 91 CYS A CA 1
ATOM 681 C C . CYS A 1 91 ? 0.051 9.865 -0.453 1.00 96.62 91 CYS A C 1
ATOM 683 O O . CYS A 1 91 ? -0.085 10.974 0.062 1.00 96.62 91 CYS A O 1
ATOM 685 N N . GLU A 1 92 ? -0.989 9.125 -0.835 1.00 93.81 92 GLU A N 1
ATOM 686 C CA . GLU A 1 92 ? -2.406 9.494 -0.811 1.00 93.81 92 GLU A CA 1
ATOM 687 C C . GLU A 1 92 ? -3.132 9.202 0.511 1.00 93.81 92 GLU A C 1
ATOM 689 O O . GLU A 1 92 ? -4.268 9.632 0.704 1.00 93.81 92 GLU A O 1
ATOM 694 N N . GLN A 1 93 ? -2.501 8.457 1.414 1.00 94.94 93 GLN A N 1
ATOM 695 C CA . GLN A 1 93 ? -3.066 8.033 2.694 1.00 94.94 93 GLN A CA 1
ATOM 696 C C . GLN A 1 93 ? -2.392 8.761 3.860 1.00 94.94 93 GLN A C 1
ATOM 698 O O . GLN A 1 93 ? -1.396 9.467 3.693 1.00 94.94 93 GLN A O 1
ATOM 703 N N . CYS A 1 94 ? -2.924 8.562 5.064 1.00 96.38 94 CYS A N 1
ATOM 704 C CA . CYS A 1 94 ? -2.282 8.995 6.299 1.00 96.38 94 CYS A CA 1
ATOM 705 C C . CYS A 1 94 ? -1.619 7.817 7.008 1.00 96.38 94 CYS A C 1
ATOM 707 O O . CYS A 1 94 ? -2.096 6.683 6.956 1.00 96.38 94 CYS A O 1
ATOM 709 N N . TRP A 1 95 ? -0.500 8.098 7.667 1.00 96.38 95 TRP A N 1
ATOM 710 C CA . TRP A 1 95 ? 0.212 7.135 8.489 1.00 96.38 95 TRP A CA 1
ATOM 711 C C . TRP A 1 95 ? -0.654 6.692 9.669 1.00 96.38 95 TRP A C 1
ATOM 713 O O . TRP A 1 95 ? -1.502 7.442 10.153 1.00 96.38 95 TRP A O 1
ATOM 723 N N . PHE A 1 96 ? -0.422 5.479 10.172 1.00 94.31 96 PHE A N 1
ATOM 724 C CA . PHE A 1 96 ? -1.174 4.943 11.305 1.00 94.31 96 PHE A CA 1
ATOM 725 C C . PHE A 1 96 ? -1.176 5.911 12.496 1.00 94.31 96 PHE A C 1
ATOM 727 O O . PHE A 1 96 ? -0.121 6.349 12.955 1.00 94.31 96 PHE A O 1
ATOM 734 N N . GLY A 1 97 ? -2.371 6.203 13.012 1.00 96.62 97 GLY A N 1
ATOM 735 C CA . GLY A 1 97 ? -2.566 7.165 14.097 1.00 96.62 97 GLY A CA 1
ATOM 736 C C . GLY A 1 97 ? -2.776 8.609 13.636 1.00 96.62 97 GLY A C 1
ATOM 737 O O . GLY A 1 97 ? -2.839 9.495 14.485 1.00 96.62 97 GLY A O 1
ATOM 738 N N . TRP A 1 98 ? -2.915 8.848 12.331 1.00 97.81 98 TRP A N 1
ATOM 739 C CA . TRP A 1 98 ? -3.214 10.153 11.747 1.00 97.81 98 TRP A CA 1
ATOM 740 C C . TRP A 1 98 ? -4.350 10.059 10.732 1.00 97.81 98 TRP A C 1
ATOM 742 O O . TRP A 1 98 ? -4.506 9.051 10.046 1.00 97.81 98 TRP A O 1
ATOM 752 N N . LYS A 1 99 ? -5.127 11.133 10.615 1.00 96.44 99 LYS A N 1
ATOM 753 C CA . LYS A 1 99 ? -6.229 11.273 9.660 1.00 96.44 99 LYS A CA 1
ATOM 754 C C . LYS A 1 99 ? -6.383 12.730 9.208 1.00 96.44 99 LYS A C 1
ATOM 756 O O . LYS A 1 99 ? -5.564 13.587 9.538 1.00 96.44 99 LYS A O 1
ATOM 761 N N . GLY A 1 100 ? -7.451 12.997 8.461 1.00 95.38 100 GLY A N 1
ATOM 762 C CA . GLY A 1 100 ? -7.738 14.310 7.891 1.00 95.38 100 GLY A CA 1
ATOM 763 C C . GLY A 1 100 ? -7.073 14.492 6.529 1.00 95.38 100 GLY A C 1
ATOM 764 O O . GLY A 1 100 ? -6.195 13.726 6.134 1.00 95.38 100 GLY A O 1
ATOM 765 N N . GLN A 1 101 ? -7.492 15.517 5.789 1.00 91.25 101 GLN A N 1
ATOM 766 C CA . GLN A 1 101 ? -6.992 15.769 4.431 1.00 91.25 101 GLN A CA 1
ATOM 767 C C . GLN A 1 101 ? -5.478 16.036 4.398 1.00 91.25 101 GLN A C 1
ATOM 769 O O . GLN A 1 101 ? -4.827 15.766 3.387 1.00 91.25 101 GLN A O 1
ATOM 774 N N . ASN A 1 102 ? -4.912 16.534 5.502 1.00 93.69 102 ASN A N 1
ATOM 775 C CA . ASN A 1 102 ? -3.495 16.870 5.634 1.00 93.69 102 ASN A CA 1
ATOM 776 C C . ASN A 1 102 ? -2.699 15.910 6.531 1.00 93.69 102 ASN A C 1
ATOM 778 O O . ASN A 1 102 ? -1.498 16.110 6.696 1.00 93.69 102 ASN A O 1
ATOM 782 N N . CYS A 1 103 ? -3.325 14.854 7.061 1.00 96.50 103 CYS A N 1
ATOM 783 C CA . CYS A 1 103 ? -2.696 13.904 7.988 1.00 96.50 103 CYS A CA 1
ATOM 784 C C . CYS A 1 103 ? -2.128 14.557 9.264 1.00 96.50 103 CYS A C 1
ATOM 786 O O . CYS A 1 103 ? -1.107 14.135 9.808 1.00 96.50 103 CYS A O 1
ATOM 788 N N . ASP A 1 104 ? -2.791 15.605 9.737 1.00 96.94 104 ASP A N 1
ATOM 789 C CA . ASP A 1 104 ? -2.439 16.417 10.901 1.00 96.94 104 ASP A CA 1
ATOM 790 C C . ASP A 1 104 ? -3.395 16.210 12.085 1.00 96.94 104 ASP A C 1
ATOM 792 O O . ASP A 1 104 ? -3.130 16.686 13.190 1.00 96.94 104 ASP A O 1
ATOM 796 N N . GLU A 1 105 ? -4.471 15.443 11.898 1.00 97.81 105 GLU A N 1
ATOM 797 C CA . GLU A 1 105 ? -5.386 15.076 12.972 1.00 97.81 105 GLU A CA 1
ATOM 798 C C . GLU A 1 105 ? -4.949 13.753 13.617 1.00 97.81 105 GLU A C 1
ATOM 800 O O . GLU A 1 105 ? -4.962 12.718 12.944 1.00 97.81 105 GLU A O 1
ATOM 805 N N . PRO A 1 106 ? -4.599 13.723 14.915 1.00 97.31 106 PRO A N 1
ATOM 806 C CA . PRO A 1 106 ? -4.270 12.474 15.586 1.00 97.31 106 PRO A CA 1
ATOM 807 C C . PRO A 1 106 ? -5.512 11.582 15.722 1.00 97.31 106 PRO A C 1
ATOM 809 O O . PRO A 1 106 ? -6.588 12.018 16.138 1.00 97.31 106 PRO A O 1
ATOM 812 N N . GLU A 1 107 ? -5.347 10.297 15.426 1.00 96.19 107 GLU A N 1
ATOM 813 C CA . GLU A 1 107 ? -6.361 9.262 15.582 1.00 96.19 107 GLU A CA 1
ATOM 814 C C . GLU A 1 107 ? -5.907 8.214 16.600 1.00 96.19 107 GLU A C 1
ATOM 816 O O . GLU A 1 107 ? -4.817 7.649 16.515 1.00 96.19 107 GLU A O 1
ATOM 821 N N . ARG A 1 108 ? -6.775 7.911 17.570 1.00 96.31 108 ARG A N 1
ATOM 822 C CA . ARG A 1 108 ? -6.523 6.865 18.562 1.00 96.31 108 ARG A CA 1
ATOM 823 C C . ARG A 1 108 ? -7.532 5.736 18.414 1.00 96.31 108 ARG A C 1
ATOM 825 O O . ARG A 1 108 ? -8.697 5.888 18.769 1.00 96.31 108 ARG A O 1
ATOM 832 N N . LEU A 1 109 ? -7.044 4.577 17.983 1.00 93.81 109 LEU A N 1
ATOM 833 C CA . LEU A 1 109 ? -7.804 3.329 17.942 1.00 93.81 109 LEU A CA 1
ATOM 834 C C . LEU A 1 109 ? -7.422 2.443 19.135 1.00 93.81 109 LEU A C 1
ATOM 836 O O . LEU A 1 109 ? -6.251 2.351 19.505 1.00 93.81 109 LEU A O 1
ATOM 840 N N . ILE A 1 110 ? -8.405 1.782 19.751 1.00 94.69 110 ILE A N 1
ATOM 841 C CA . ILE A 1 110 ? -8.188 0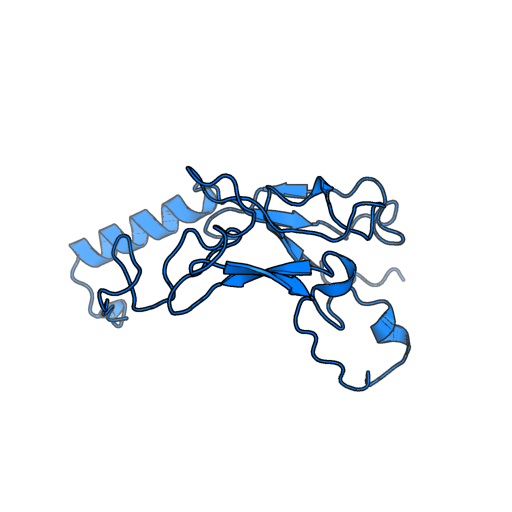.897 20.905 1.00 94.69 110 ILE A CA 1
ATOM 842 C C . ILE A 1 110 ? -8.453 -0.546 20.478 1.00 94.69 110 ILE A C 1
ATOM 844 O O . ILE A 1 110 ? -9.593 -0.926 20.221 1.00 94.69 110 ILE A O 1
ATOM 848 N N . ARG A 1 111 ? -7.401 -1.372 20.451 1.00 95.75 111 ARG A N 1
ATOM 849 C CA . ARG A 1 111 ? -7.534 -2.824 20.272 1.00 95.75 111 ARG A CA 1
ATOM 850 C C . ARG A 1 111 ? -7.967 -3.445 21.600 1.00 95.75 111 ARG A C 1
ATOM 852 O O . ARG A 1 111 ? -7.201 -3.452 22.561 1.00 95.75 111 ARG A O 1
ATOM 859 N N . ARG A 1 112 ? -9.207 -3.927 21.668 1.00 96.44 112 ARG A N 1
ATOM 860 C CA . ARG A 1 112 ? -9.794 -4.570 22.856 1.00 96.44 112 ARG A CA 1
ATOM 861 C C . ARG A 1 112 ? -9.763 -6.092 22.718 1.00 96.44 112 ARG A C 1
ATOM 863 O O . ARG A 1 112 ? -9.737 -6.618 21.610 1.00 96.44 112 ARG A O 1
ATOM 870 N N . ASN A 1 113 ? -9.805 -6.799 23.847 1.00 96.88 113 ASN A N 1
ATOM 871 C CA . ASN A 1 113 ? -9.994 -8.250 23.855 1.00 96.88 113 ASN A CA 1
ATOM 872 C C . ASN A 1 113 ? -11.371 -8.591 23.252 1.00 96.88 113 ASN A C 1
ATOM 874 O O . ASN A 1 113 ? -12.376 -8.046 23.712 1.00 96.88 113 ASN A O 1
ATOM 878 N N . ILE A 1 114 ? -11.423 -9.495 22.270 1.00 96.25 114 ILE A N 1
ATOM 879 C CA . ILE A 1 114 ? -12.668 -9.913 21.602 1.00 96.25 114 ILE A CA 1
ATOM 880 C C . ILE A 1 114 ? -13.709 -10.473 22.584 1.00 96.25 114 ILE A C 1
ATOM 882 O O . ILE A 1 114 ? -14.901 -10.240 22.421 1.00 96.25 114 ILE A O 1
ATOM 886 N N . MET A 1 115 ? -13.267 -11.114 23.672 1.00 96.50 115 MET A N 1
ATOM 887 C CA . MET A 1 115 ? -14.148 -11.642 24.724 1.00 96.50 115 MET A CA 1
ATOM 888 C C . MET A 1 115 ? -14.826 -10.538 25.549 1.00 96.50 115 MET A C 1
ATOM 890 O O . MET A 1 115 ? -15.758 -10.812 26.297 1.00 96.50 115 MET A O 1
ATOM 894 N N . SER A 1 116 ? -14.357 -9.292 25.435 1.00 97.31 116 SER A N 1
ATOM 895 C CA . SER A 1 116 ? -14.952 -8.122 26.094 1.00 97.31 116 SER A CA 1
ATOM 896 C C . SER A 1 116 ? -15.973 -7.386 25.224 1.00 97.31 116 SER A C 1
ATOM 898 O O . SER A 1 116 ? -16.474 -6.340 25.639 1.00 97.31 116 SER A O 1
ATOM 900 N N . PHE A 1 117 ? -16.227 -7.860 24.002 1.00 97.81 117 PHE A N 1
ATOM 901 C CA . PHE A 1 117 ? -17.146 -7.204 23.077 1.00 97.81 117 PHE A CA 1
ATOM 902 C C . PHE A 1 117 ? -18.591 -7.411 23.533 1.00 97.81 117 PHE A C 1
ATOM 904 O O . PHE A 1 117 ? -18.980 -8.484 23.991 1.00 97.81 117 PHE A O 1
ATOM 911 N N . SER A 1 118 ? -19.412 -6.378 23.374 1.00 97.88 118 SER A N 1
ATOM 912 C CA . SER A 1 118 ? -20.862 -6.527 23.389 1.00 97.88 118 SER A CA 1
ATOM 913 C C . SER A 1 118 ? -21.310 -7.416 22.226 1.00 97.88 118 SER A C 1
ATOM 915 O O . SER A 1 118 ? -20.614 -7.556 21.219 1.00 97.88 118 SER A O 1
ATOM 917 N N . ARG A 1 119 ? -22.518 -7.976 22.323 1.00 97.94 119 ARG A N 1
ATOM 918 C CA . ARG A 1 119 ? -23.093 -8.806 21.255 1.00 97.94 119 ARG A CA 1
ATOM 919 C C . ARG A 1 119 ? -23.058 -8.111 19.885 1.00 97.94 119 ARG A C 1
ATOM 921 O O . ARG A 1 119 ? -22.659 -8.732 18.910 1.00 97.94 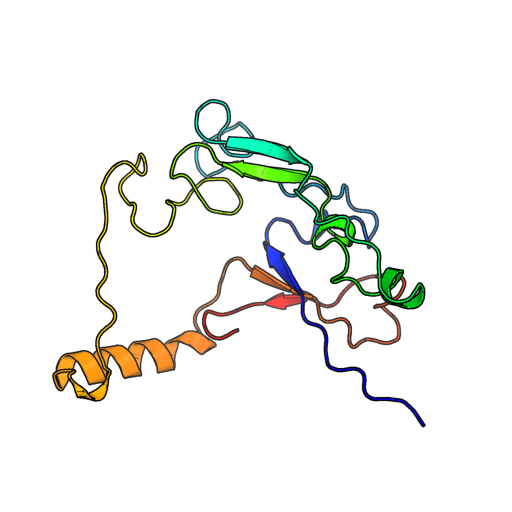119 ARG A O 1
ATOM 928 N N . ARG A 1 120 ? -23.395 -6.818 19.832 1.00 98.00 120 ARG A N 1
ATOM 929 C CA . ARG A 1 120 ? -23.384 -6.022 18.594 1.00 98.00 120 ARG A CA 1
ATOM 930 C C . ARG A 1 120 ? -21.975 -5.826 18.029 1.00 98.00 120 ARG A C 1
ATOM 932 O O . ARG A 1 120 ? -21.794 -5.885 16.819 1.00 98.00 120 ARG A O 1
ATOM 939 N N . GLU A 1 121 ? -20.985 -5.568 18.884 1.00 97.50 121 GLU A N 1
ATOM 940 C CA . GLU A 1 121 ? -19.583 -5.439 18.455 1.00 97.50 121 GLU A CA 1
ATOM 941 C C . GLU A 1 121 ? -19.048 -6.771 17.914 1.00 97.50 121 GLU A C 1
ATOM 943 O O . GLU A 1 121 ? -18.337 -6.784 16.913 1.00 97.50 121 GLU A O 1
ATOM 948 N N . LEU A 1 122 ? -19.414 -7.892 18.544 1.00 97.69 122 LEU A N 1
ATOM 949 C CA . LEU A 1 122 ? -19.031 -9.223 18.078 1.00 97.69 122 LEU A CA 1
ATOM 950 C C . LEU A 1 122 ? -19.689 -9.569 16.737 1.00 97.69 122 LEU A C 1
ATOM 952 O O . LEU A 1 122 ? -19.003 -10.053 15.843 1.00 97.69 122 LEU A O 1
ATOM 956 N N . GLU A 1 123 ? -20.986 -9.287 16.582 1.00 97.75 123 GLU A N 1
ATOM 957 C CA . GLU A 1 123 ? -21.707 -9.448 15.311 1.00 97.75 123 GLU A CA 1
ATOM 958 C C . GLU A 1 123 ? -21.036 -8.621 14.201 1.00 97.75 123 GLU A C 1
ATOM 960 O O . GLU A 1 123 ? -20.683 -9.170 13.161 1.00 97.75 123 GLU A O 1
ATOM 965 N N . MET A 1 124 ? -20.721 -7.346 14.463 1.00 97.31 124 MET A N 1
ATOM 966 C CA . MET A 1 124 ? -19.991 -6.491 13.518 1.00 97.31 124 MET A CA 1
ATOM 967 C C . MET A 1 124 ? -18.604 -7.050 13.167 1.00 97.31 124 MET A C 1
ATOM 969 O O . MET A 1 124 ? -18.219 -7.048 12.000 1.00 97.31 124 MET A O 1
ATOM 973 N N . PHE A 1 125 ? -17.842 -7.531 14.153 1.00 95.94 125 PHE A N 1
ATOM 974 C CA . PHE A 1 125 ? -16.528 -8.129 13.911 1.00 95.94 125 PHE A CA 1
ATOM 975 C C . PHE A 1 125 ? -16.631 -9.368 13.013 1.00 95.94 125 PHE A C 1
ATOM 977 O O . PHE A 1 125 ? -15.885 -9.484 12.041 1.00 95.94 125 PHE A O 1
ATOM 984 N N . VAL A 1 126 ? -17.572 -10.270 13.306 1.00 96.50 126 VAL A N 1
ATOM 985 C CA . VAL A 1 126 ? -17.815 -11.474 12.500 1.00 96.50 126 VAL A CA 1
ATOM 986 C C . VAL A 1 126 ? -18.237 -11.100 11.081 1.00 96.50 126 VAL A C 1
ATOM 988 O O . VAL A 1 126 ? -17.723 -11.685 10.129 1.00 96.50 126 VAL A O 1
ATOM 991 N N . ASP A 1 127 ? -19.109 -10.105 10.923 1.00 97.12 127 ASP A N 1
ATOM 992 C CA . ASP A 1 127 ? -19.556 -9.634 9.611 1.00 97.12 127 ASP A CA 1
ATOM 993 C C . ASP A 1 127 ? -18.411 -9.048 8.780 1.00 97.12 127 ASP A C 1
ATOM 995 O O . ASP A 1 127 ? -18.343 -9.301 7.575 1.00 97.12 127 ASP A O 1
ATOM 999 N N . VAL A 1 128 ? -17.490 -8.304 9.402 1.00 95.44 128 VAL A N 1
ATOM 1000 C CA . VAL A 1 128 ? -16.285 -7.794 8.731 1.00 95.44 128 VAL A CA 1
ATOM 1001 C C . VAL A 1 128 ? -15.377 -8.952 8.323 1.00 95.44 128 VAL A C 1
ATOM 1003 O O . VAL A 1 128 ? -15.041 -9.063 7.147 1.00 95.44 128 VAL A O 1
ATOM 1006 N N . VAL A 1 129 ? -15.032 -9.854 9.249 1.00 95.50 129 VAL A N 1
ATOM 1007 C CA . VAL A 1 129 ? -14.152 -11.006 8.970 1.00 95.50 129 VAL A CA 1
ATOM 1008 C C . VAL A 1 129 ? -14.723 -11.893 7.863 1.00 95.50 129 VAL A C 1
ATOM 1010 O O . VAL A 1 129 ? -13.991 -12.331 6.980 1.00 95.50 129 VAL A O 1
ATOM 1013 N N . LYS A 1 130 ? -16.041 -12.109 7.859 1.00 97.12 130 LYS A N 1
ATOM 1014 C CA . LYS A 1 130 ? -16.741 -12.864 6.814 1.00 97.12 130 LYS A CA 1
ATOM 1015 C C . LYS A 1 130 ? -16.635 -12.204 5.435 1.00 97.12 130 LYS A C 1
ATOM 1017 O O . LYS A 1 130 ? -16.632 -12.908 4.427 1.00 97.12 130 LYS A O 1
ATOM 1022 N N . GLN A 1 131 ? -16.575 -10.875 5.377 1.00 96.62 131 GLN A N 1
ATOM 1023 C CA . GLN A 1 131 ? -16.474 -10.131 4.122 1.00 96.62 131 GLN A CA 1
ATOM 1024 C C . GLN A 1 131 ? -15.045 -10.061 3.582 1.00 96.62 131 GLN A C 1
ATOM 1026 O O . GLN A 1 131 ? -14.886 -10.044 2.366 1.00 96.62 131 GLN A O 1
ATOM 1031 N N . MET A 1 132 ? -14.021 -10.089 4.444 1.00 94.88 132 MET A N 1
ATOM 1032 C CA . MET A 1 132 ? -12.616 -9.893 4.050 1.00 94.88 132 MET A CA 1
ATOM 1033 C C . MET A 1 132 ? -12.159 -10.711 2.822 1.00 94.88 132 MET A C 1
ATOM 1035 O O . MET A 1 132 ? -11.549 -10.105 1.942 1.00 94.88 132 MET A O 1
ATOM 1039 N N . PRO A 1 133 ? -12.483 -12.016 2.674 1.00 94.38 133 PRO A N 1
ATOM 1040 C CA . PRO A 1 133 ? -12.072 -12.797 1.500 1.00 94.38 133 PRO A CA 1
ATOM 1041 C C . PRO A 1 133 ? -12.675 -12.321 0.169 1.00 94.38 133 PRO A C 1
ATOM 1043 O O . PRO A 1 133 ? -12.159 -12.654 -0.893 1.00 94.38 133 PRO A O 1
ATOM 1046 N N . ASN A 1 134 ? -13.775 -11.567 0.216 1.00 94.19 134 ASN A N 1
ATOM 1047 C CA . ASN A 1 134 ? -14.486 -11.051 -0.956 1.00 94.19 134 ASN A CA 1
ATOM 1048 C C . ASN A 1 134 ? -14.267 -9.545 -1.166 1.00 94.19 134 ASN A C 1
ATOM 1050 O O . ASN A 1 134 ? -14.824 -8.977 -2.104 1.00 94.19 134 ASN A O 1
ATOM 1054 N N . THR A 1 135 ? -13.489 -8.889 -0.301 1.00 92.56 135 THR A N 1
ATOM 1055 C CA . THR A 1 135 ? -13.209 -7.456 -0.408 1.00 92.56 135 THR A CA 1
ATOM 1056 C C . THR A 1 135 ? -11.880 -7.251 -1.136 1.00 92.56 135 THR A C 1
ATOM 1058 O O . THR A 1 135 ? -10.839 -7.556 -0.551 1.00 92.56 135 THR A O 1
ATOM 1061 N N . PRO A 1 136 ? -11.883 -6.754 -2.387 1.00 91.88 136 PRO A N 1
ATOM 1062 C CA . PRO A 1 136 ? -10.662 -6.575 -3.169 1.00 91.88 136 PRO A CA 1
ATOM 1063 C C . PRO A 1 136 ? -9.772 -5.466 -2.600 1.00 91.88 136 PRO A C 1
ATOM 1065 O O . PRO A 1 136 ? -10.235 -4.581 -1.878 1.00 91.88 136 PRO A O 1
ATOM 1068 N N . THR A 1 137 ? -8.491 -5.507 -2.959 1.00 91.06 137 THR A N 1
ATOM 1069 C CA . THR A 1 137 ? -7.497 -4.485 -2.608 1.00 91.06 137 THR A CA 1
ATOM 1070 C C . THR A 1 137 ? -6.767 -3.980 -3.849 1.00 91.06 137 THR A C 1
ATOM 1072 O O . THR A 1 137 ? -6.860 -4.566 -4.924 1.00 91.06 137 THR A O 1
ATOM 1075 N N . GLU A 1 138 ? -5.982 -2.917 -3.682 1.00 89.50 138 GLU A N 1
ATOM 1076 C CA . GLU A 1 138 ? -5.101 -2.368 -4.722 1.00 89.50 138 GLU A CA 1
ATOM 1077 C C . GLU A 1 138 ? -3.781 -3.148 -4.870 1.00 89.50 138 GLU A C 1
ATOM 1079 O O . GLU A 1 138 ? -2.811 -2.640 -5.438 1.00 89.50 138 GLU A O 1
ATOM 1084 N N . TYR A 1 139 ? -3.711 -4.369 -4.339 1.00 92.25 139 TYR A N 1
ATOM 1085 C CA . TYR A 1 139 ? -2.522 -5.210 -4.377 1.00 92.25 139 TYR A CA 1
ATOM 1086 C C . TYR A 1 139 ? -2.764 -6.487 -5.179 1.00 92.25 139 TYR A C 1
ATOM 1088 O O . TYR A 1 139 ? -3.884 -6.969 -5.348 1.00 92.25 139 TYR A O 1
ATOM 1096 N N . MET A 1 140 ? -1.669 -7.039 -5.679 1.00 92.75 140 MET A N 1
ATOM 1097 C CA . MET A 1 140 ? -1.610 -8.301 -6.394 1.00 92.75 140 MET A CA 1
ATOM 1098 C C . MET A 1 140 ? -0.543 -9.168 -5.741 1.00 92.75 140 MET A C 1
ATOM 1100 O O . MET A 1 140 ? 0.499 -8.672 -5.313 1.00 92.75 140 MET A O 1
ATOM 1104 N N . VAL A 1 141 ? -0.782 -10.468 -5.720 1.00 91.06 141 VAL A N 1
ATOM 1105 C CA . VAL A 1 141 ? 0.197 -11.470 -5.328 1.00 91.06 141 VAL A CA 1
ATOM 1106 C C . VAL A 1 141 ? 0.897 -11.983 -6.578 1.00 91.06 141 VAL A C 1
ATOM 1108 O O . VAL A 1 141 ? 0.245 -12.469 -7.505 1.00 91.06 141 VAL A O 1
ATOM 1111 N N . LEU A 1 142 ? 2.225 -11.884 -6.599 1.00 89.06 142 LEU A N 1
ATOM 1112 C CA . LEU A 1 142 ? 3.054 -12.591 -7.568 1.00 89.06 142 LEU A CA 1
ATOM 1113 C C . LEU A 1 142 ? 3.119 -14.073 -7.189 1.00 89.06 142 LEU A C 1
ATOM 1115 O O . LEU A 1 142 ? 3.520 -14.402 -6.071 1.00 89.06 142 LEU A O 1
ATOM 1119 N N . PHE A 1 143 ? 2.725 -14.951 -8.108 1.00 86.00 143 PHE A N 1
ATOM 1120 C CA . PHE A 1 143 ? 2.742 -16.396 -7.904 1.00 86.00 143 PHE A CA 1
ATOM 1121 C C . PHE A 1 143 ? 3.943 -17.040 -8.610 1.00 86.00 143 PHE A C 1
ATOM 1123 O O . PHE A 1 143 ? 3.912 -17.260 -9.821 1.00 86.00 143 PHE A O 1
ATOM 1130 N N . GLU A 1 144 ? 4.991 -17.363 -7.845 1.00 79.19 144 GLU A N 1
ATOM 1131 C CA . GLU A 1 144 ? 6.276 -17.876 -8.365 1.00 79.19 144 GLU A CA 1
ATOM 1132 C C . GLU A 1 144 ? 6.419 -19.406 -8.326 1.00 79.19 144 GLU A C 1
ATOM 1134 O O . GLU A 1 144 ? 7.480 -19.946 -8.631 1.00 79.19 144 GLU A O 1
ATOM 1139 N N . ALA A 1 145 ? 5.356 -20.145 -7.997 1.00 76.38 145 ALA A N 1
ATOM 1140 C CA . ALA A 1 145 ? 5.394 -21.613 -8.021 1.00 76.38 145 ALA A CA 1
ATOM 1141 C C . ALA A 1 145 ? 5.414 -22.203 -9.449 1.00 76.38 145 ALA A C 1
ATOM 1143 O O . ALA A 1 145 ? 5.480 -23.421 -9.623 1.00 76.38 145 ALA A O 1
ATOM 1144 N N . ASP A 1 146 ? 5.350 -21.355 -10.474 1.00 75.44 146 ASP A N 1
ATOM 1145 C CA . ASP A 1 146 ? 5.457 -21.765 -11.865 1.00 75.44 146 ASP A CA 1
ATOM 1146 C C . ASP A 1 146 ? 6.917 -21.989 -12.275 1.00 75.44 146 ASP A C 1
ATOM 1148 O O . ASP A 1 146 ? 7.667 -21.043 -12.508 1.00 75.44 146 ASP A O 1
ATOM 1152 N N . SER A 1 147 ? 7.299 -23.255 -12.440 1.00 75.31 147 SER A N 1
ATOM 1153 C CA . SER A 1 147 ? 8.649 -23.657 -12.853 1.00 75.31 147 SER A CA 1
ATOM 1154 C C . SER A 1 147 ? 9.085 -23.156 -14.237 1.00 75.31 147 SER A C 1
ATOM 1156 O O . SER A 1 147 ? 10.264 -23.256 -14.561 1.00 75.31 147 SER A O 1
ATOM 1158 N N . LEU A 1 148 ? 8.161 -22.688 -15.082 1.00 78.25 148 LEU A N 1
ATOM 1159 C CA . LEU A 1 148 ? 8.470 -22.192 -16.429 1.00 78.25 148 LEU A CA 1
ATOM 1160 C C . LEU A 1 148 ? 8.690 -20.677 -16.468 1.00 78.25 148 LEU A C 1
ATOM 1162 O O . LEU A 1 148 ? 9.252 -20.171 -17.439 1.00 78.25 148 LEU A O 1
ATOM 1166 N N . HIS A 1 149 ? 8.220 -19.960 -15.446 1.00 80.25 149 HIS A N 1
ATOM 1167 C CA . HIS A 1 149 ? 8.054 -18.510 -15.492 1.00 80.25 149 HIS A CA 1
ATOM 1168 C C . HIS A 1 149 ? 8.672 -17.770 -14.308 1.00 80.25 149 HIS A C 1
ATOM 1170 O O . HIS A 1 149 ? 8.633 -16.544 -14.328 1.00 80.25 149 HIS A O 1
ATOM 1176 N N . SER A 1 150 ? 9.202 -18.459 -13.292 1.00 77.31 150 SER A N 1
ATOM 1177 C CA . SER A 1 150 ? 9.689 -17.836 -12.053 1.00 77.31 150 SER A CA 1
ATOM 1178 C C . SER A 1 150 ? 11.170 -17.454 -12.055 1.00 77.31 150 SER A C 1
ATOM 1180 O O . SER A 1 150 ? 11.524 -16.467 -11.417 1.00 77.31 150 SER A O 1
ATOM 1182 N N . ASP A 1 151 ? 12.034 -18.160 -12.792 1.00 76.88 151 ASP A N 1
ATOM 1183 C CA . ASP A 1 151 ? 13.469 -17.846 -12.829 1.00 76.88 151 ASP A CA 1
ATOM 1184 C C . ASP A 1 151 ? 14.111 -18.123 -14.209 1.00 76.88 151 ASP A C 1
ATOM 1186 O O . ASP A 1 151 ? 14.345 -19.284 -14.562 1.00 76.88 151 ASP A O 1
ATOM 1190 N N . PRO A 1 152 ? 14.398 -17.084 -15.021 1.00 78.81 152 PRO A N 1
ATOM 1191 C CA . PRO A 1 152 ? 14.071 -15.675 -14.790 1.00 78.81 152 PRO A CA 1
ATOM 1192 C C . PRO A 1 152 ? 12.564 -15.410 -14.913 1.00 78.81 152 PRO A C 1
ATOM 1194 O O . PRO A 1 152 ? 11.859 -16.091 -15.661 1.00 78.81 152 PRO A O 1
ATOM 1197 N N . LEU A 1 153 ? 12.081 -14.369 -14.229 1.00 85.56 153 LEU A N 1
ATOM 1198 C CA . LEU A 1 153 ? 10.665 -14.011 -14.245 1.00 85.56 153 LEU A CA 1
ATOM 1199 C C . LEU A 1 153 ? 10.187 -13.662 -15.671 1.00 85.56 153 LEU A C 1
ATOM 1201 O O . LEU A 1 153 ? 10.581 -12.644 -16.244 1.00 85.56 153 LEU A O 1
ATOM 1205 N N . TYR A 1 154 ? 9.304 -14.478 -16.250 1.00 86.44 154 TYR A N 1
ATOM 1206 C CA . TYR A 1 154 ? 8.784 -14.298 -17.610 1.00 86.44 154 TYR A CA 1
ATOM 1207 C C . TYR A 1 154 ? 7.275 -14.514 -17.649 1.00 86.44 154 TYR A C 1
ATOM 1209 O O . TYR A 1 154 ? 6.801 -15.596 -17.344 1.00 86.44 154 TYR A O 1
ATOM 1217 N N . LYS A 1 155 ? 6.512 -13.495 -18.070 1.00 86.94 155 LYS A N 1
ATOM 1218 C CA . LYS A 1 155 ? 5.032 -13.521 -18.075 1.00 86.94 155 LYS A CA 1
ATOM 1219 C C . LYS A 1 155 ? 4.451 -14.028 -16.737 1.00 86.94 155 LYS A C 1
ATOM 1221 O O . LYS A 1 155 ? 3.741 -15.032 -16.719 1.00 86.94 155 LYS A O 1
ATOM 1226 N N . PRO A 1 156 ? 4.751 -13.334 -15.625 1.00 87.56 156 PRO A N 1
ATOM 1227 C CA . PRO A 1 156 ? 4.349 -13.765 -14.295 1.00 87.56 156 PRO A CA 1
ATOM 1228 C C . PRO A 1 156 ? 2.837 -13.922 -14.148 1.00 87.56 156 PRO A C 1
ATOM 1230 O O . PRO A 1 156 ? 2.051 -13.160 -14.721 1.00 87.56 156 PRO A O 1
ATOM 1233 N N . THR A 1 157 ? 2.450 -14.871 -13.300 1.00 88.88 157 THR A N 1
ATOM 1234 C CA . THR A 1 157 ? 1.062 -15.040 -12.874 1.00 88.88 157 THR A CA 1
ATOM 1235 C C . THR A 1 157 ? 0.775 -14.123 -11.690 1.00 88.88 157 THR A C 1
ATOM 1237 O O . THR A 1 157 ? 1.468 -14.168 -10.674 1.00 88.88 157 THR A O 1
ATOM 1240 N N . TRP A 1 158 ? -0.275 -13.313 -11.818 1.00 89.00 158 TRP A N 1
ATOM 1241 C CA . TRP A 1 158 ? -0.734 -12.394 -10.781 1.00 89.00 158 TRP A CA 1
ATOM 1242 C C . TRP A 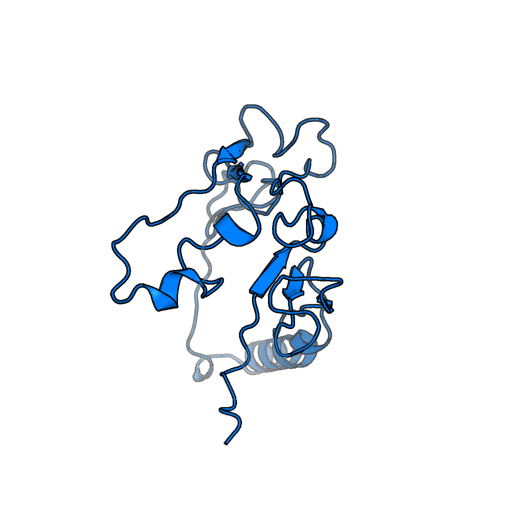1 158 ? -2.090 -12.825 -10.245 1.00 89.00 158 TRP A C 1
ATOM 1244 O O . TRP A 1 158 ? -3.016 -13.073 -11.018 1.00 89.00 158 TRP A O 1
ATOM 1254 N N . ILE A 1 159 ? -2.222 -12.860 -8.925 1.00 91.81 159 ILE A N 1
ATOM 1255 C CA . ILE A 1 159 ? -3.473 -13.180 -8.239 1.00 91.81 159 ILE A CA 1
ATOM 1256 C C . ILE A 1 159 ? -3.959 -11.911 -7.529 1.00 91.81 159 ILE A C 1
ATOM 1258 O O . ILE A 1 159 ? -3.186 -11.334 -6.766 1.00 91.81 159 ILE A O 1
ATOM 1262 N N . PRO A 1 160 ? -5.199 -11.443 -7.753 1.00 92.19 160 PRO A N 1
ATOM 1263 C CA . PRO A 1 160 ? -5.740 -10.311 -7.006 1.00 92.19 160 PRO A CA 1
ATOM 1264 C C . PRO A 1 160 ? -5.735 -10.569 -5.497 1.00 92.19 160 PRO A C 1
ATOM 1266 O O . PRO A 1 160 ? -6.219 -11.611 -5.051 1.00 92.19 160 PRO A O 1
ATOM 1269 N N . ALA A 1 161 ? -5.210 -9.615 -4.725 1.00 91.75 161 ALA A N 1
ATOM 1270 C CA . ALA A 1 161 ? -5.221 -9.668 -3.268 1.00 91.75 161 ALA A CA 1
ATOM 1271 C C . ALA A 1 161 ? -6.554 -9.141 -2.714 1.00 91.75 161 ALA A C 1
ATOM 1273 O O . ALA A 1 161 ? -7.161 -8.210 -3.258 1.00 91.75 161 ALA A O 1
ATOM 1274 N N . ASN A 1 162 ? -7.001 -9.713 -1.604 1.00 92.50 162 ASN A N 1
ATOM 1275 C CA . ASN A 1 162 ? -8.198 -9.287 -0.881 1.00 92.50 162 ASN A CA 1
ATOM 1276 C C . ASN A 1 162 ? -7.827 -8.913 0.561 1.00 92.50 162 ASN A C 1
ATOM 1278 O O . ASN A 1 162 ? -6.690 -9.072 0.980 1.00 92.50 162 ASN A O 1
ATOM 1282 N N . LEU A 1 163 ? -8.762 -8.391 1.356 1.00 89.19 163 LEU A N 1
ATOM 1283 C CA . LEU A 1 163 ? -8.428 -7.986 2.730 1.00 89.19 163 LEU A CA 1
ATOM 1284 C C . LEU A 1 163 ? -7.969 -9.147 3.627 1.00 89.19 163 LEU A C 1
ATOM 1286 O O . LEU A 1 163 ? -7.403 -8.894 4.690 1.00 89.19 163 LEU A O 1
ATOM 1290 N N . HIS A 1 164 ? -8.253 -10.397 3.256 1.00 86.00 164 HIS A N 1
ATOM 1291 C CA . HIS A 1 164 ? -7.779 -11.565 3.992 1.00 86.00 164 HIS A CA 1
ATOM 1292 C C . HIS A 1 164 ? -6.375 -12.016 3.565 1.00 86.00 164 HIS A C 1
ATOM 1294 O O . HIS A 1 164 ? -5.631 -12.519 4.409 1.00 86.00 164 HIS A O 1
ATOM 1300 N N . TYR A 1 165 ? -6.038 -11.821 2.289 1.00 58.72 165 TYR A N 1
ATOM 1301 C CA . TYR A 1 165 ? -4.761 -12.168 1.677 1.00 58.72 165 TYR A CA 1
ATOM 1302 C C . TYR A 1 165 ? -4.253 -10.999 0.859 1.00 58.72 165 TYR A C 1
ATOM 1304 O O . TYR A 1 165 ? -4.728 -10.827 -0.289 1.00 58.72 165 TYR A O 1
#

Radius of gyration: 19.28 Å; chains: 1; bounding box: 49×55×44 Å

Sequence (165 aa):
MVQNLPNVCAFMPHICVHNISATGGSGICCPAPAGYTETCGGNGIGKCSQVYIQADQLPAPELSLDDRMNWPERFFRRMCRCEGNRFGIACEQCWFGWKGQNCDEPERLIRRNIMSFSRRELEMFVDVVKQMPNTPTEYMVLFEADSLHSDPLYKPTWIPANLHY

pLDDT: mean 88.26, std 13.95, range [29.86, 98.0]

Foldseek 3Di:
DDDPDPWDKDKDQLVCPQQFVLAPHVLWQFPAPPPAPDTLNDDQFWDWDFDDFDPDDDPDPVCVPPCPHRPPRNTHRIFIDTPDQFDDRSSCAGHPQFDDRNRPHGDDDDDDDLVPDDPVRVVVVVVVVVCQVVAFDSIWIFGQPDPVANVSHHPTDIHTDTNVD

Organism: NCBI:txid117903